Protein AF-A0A536U487-F1 (afdb_monomer)

Sequence (74 aa):
MAWGESKAWMRGSAHQKLYQGLLDNAMQAPARNAKRRKILHPEDMPWEMSRQGLLKHLLNEQMNTRMETVDAYM

Secondary structure (DSSP, 8-state):
---HHHHHHT-------HHHHHHHHHHHHHHHHHTS-S---TTTSPEEEETTEEEE-S--GGGT---SS-----

Foldseek 3Di:
DPPPVVVVVPPDPDDDCPVVVVVVCVVCVVVLVVPADPDDDQVNWDWDQDPVGIDTPPDDVVNSDDDPDDDDDD

Radius of gyration: 22.23 Å; Cα contacts (8 Å, |Δi|>4): 26; chains: 1; bounding box: 36×27×67 Å

Mean predicted aligned error: 11.0 Å

Structure (mmCIF, N/CA/C/O backbone):
data_AF-A0A536U487-F1
#
_entry.id   AF-A0A536U487-F1
#
loop_
_atom_site.group_PDB
_atom_site.id
_atom_site.type_symbol
_atom_site.label_atom_id
_atom_site.label_alt_id
_atom_site.label_comp_id
_atom_site.label_asym_id
_atom_site.label_entity_id
_atom_site.label_seq_id
_atom_site.pdbx_PDB_ins_code
_atom_site.Cartn_x
_atom_site.Cartn_y
_atom_site.Cartn_z
_atom_site.occupancy
_atom_site.B_iso_or_equiv
_atom_site.auth_seq_id
_atom_site.auth_comp_id
_atom_site.auth_asym_id
_atom_site.auth_atom_id
_atom_site.pdbx_PDB_model_num
ATOM 1 N N . MET A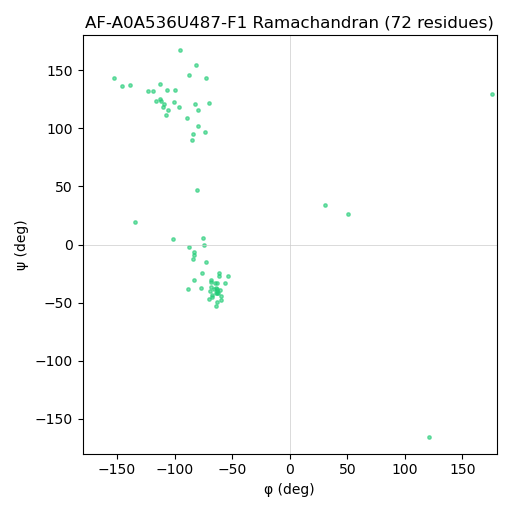 1 1 ? -15.243 4.525 44.964 1.00 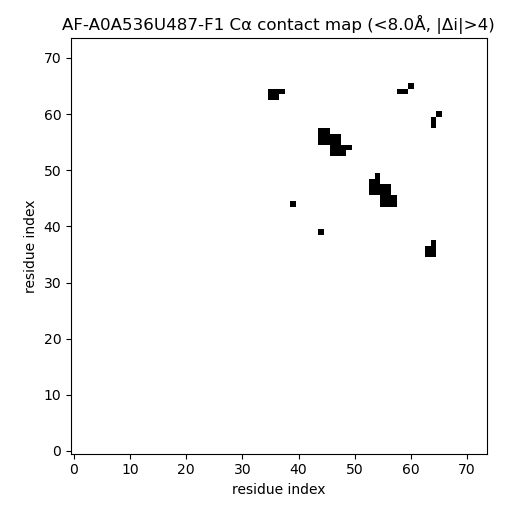47.50 1 MET A N 1
ATOM 2 C CA . MET A 1 1 ? -14.219 4.442 43.898 1.00 47.50 1 MET A CA 1
ATOM 3 C C . MET A 1 1 ? -14.877 4.608 42.528 1.00 47.50 1 MET A C 1
ATOM 5 O O . MET A 1 1 ? -15.646 3.747 42.132 1.00 47.50 1 MET A O 1
ATOM 9 N N . ALA A 1 2 ? -14.642 5.752 41.877 1.00 55.75 2 ALA A N 1
ATOM 10 C CA . ALA A 1 2 ? -14.325 5.962 40.450 1.00 55.75 2 ALA A CA 1
ATOM 11 C C . ALA A 1 2 ? -14.852 5.016 39.327 1.00 55.75 2 ALA A C 1
ATOM 13 O O . ALA A 1 2 ? -14.111 4.773 38.383 1.00 55.75 2 ALA A O 1
ATOM 14 N N . TRP A 1 3 ? -16.057 4.428 39.393 1.00 60.56 3 TRP A N 1
ATOM 15 C CA . TRP A 1 3 ? -16.445 3.345 38.453 1.00 60.56 3 TRP A CA 1
ATOM 16 C C . TRP A 1 3 ? -17.855 3.459 37.826 1.00 60.56 3 TRP A C 1
ATOM 18 O O . TRP A 1 3 ? -18.406 2.479 37.328 1.00 60.56 3 TRP A O 1
ATOM 28 N N . GLY A 1 4 ? -18.467 4.650 37.820 1.00 63.38 4 GLY A N 1
ATOM 29 C CA . GLY A 1 4 ? -19.691 4.895 37.035 1.00 63.38 4 GLY A CA 1
ATOM 30 C C . GLY A 1 4 ? -19.411 4.921 35.527 1.00 63.38 4 GLY A C 1
ATOM 31 O O . GLY A 1 4 ? -20.071 4.229 34.753 1.00 63.38 4 GLY A O 1
ATOM 32 N N . GLU A 1 5 ? -18.367 5.651 35.129 1.00 62.41 5 GLU A N 1
ATOM 33 C CA . GLU A 1 5 ? -17.882 5.727 33.745 1.00 62.41 5 GLU A CA 1
ATOM 34 C C . GLU A 1 5 ? -17.352 4.391 33.222 1.00 62.41 5 GLU A C 1
ATOM 36 O O . GLU A 1 5 ? -17.630 4.039 32.079 1.00 62.41 5 GLU A O 1
ATOM 41 N N . SER A 1 6 ? -16.668 3.591 34.047 1.00 67.75 6 SER A N 1
ATOM 42 C CA . SER A 1 6 ? -16.136 2.293 33.606 1.00 67.75 6 SER A CA 1
ATOM 43 C C . SER A 1 6 ? -17.240 1.310 33.195 1.00 67.75 6 SER A C 1
ATOM 45 O O . SER A 1 6 ? -17.065 0.557 32.239 1.00 67.75 6 SER A O 1
ATOM 47 N N . LYS A 1 7 ? -18.421 1.362 33.835 1.00 68.44 7 LYS A N 1
ATOM 48 C CA . LYS A 1 7 ? -19.605 0.584 33.419 1.00 68.44 7 LYS A CA 1
ATOM 49 C C . LYS A 1 7 ? -20.195 1.046 32.084 1.00 68.44 7 LYS A C 1
ATOM 51 O O . LYS A 1 7 ? -20.793 0.232 31.383 1.00 68.44 7 LYS A O 1
ATOM 56 N N . ALA A 1 8 ? -20.077 2.331 31.750 1.00 72.31 8 ALA A N 1
ATOM 57 C CA . ALA A 1 8 ? -20.494 2.860 30.452 1.00 72.31 8 ALA A CA 1
ATOM 58 C C . ALA A 1 8 ? -19.473 2.514 29.355 1.00 72.31 8 ALA A C 1
ATOM 60 O O . ALA A 1 8 ? -19.871 2.156 28.252 1.00 72.31 8 ALA A O 1
ATOM 61 N N . TRP A 1 9 ? -18.178 2.538 29.679 1.00 66.75 9 TRP A N 1
ATOM 62 C CA . TRP A 1 9 ? -17.080 2.170 28.776 1.00 66.75 9 TRP A CA 1
ATOM 63 C C . TRP A 1 9 ? -17.035 0.678 28.431 1.00 66.75 9 TRP A C 1
ATOM 65 O O . TRP A 1 9 ? -16.760 0.313 27.295 1.00 66.75 9 TRP A O 1
ATOM 75 N N . MET A 1 10 ? -17.365 -0.195 29.385 1.00 68.56 10 MET A N 1
ATOM 76 C CA . MET A 1 10 ? -17.472 -1.648 29.171 1.00 68.56 10 MET A CA 1
ATOM 77 C C . MET A 1 10 ? -18.738 -2.052 28.391 1.00 68.56 10 MET A C 1
ATOM 79 O O . MET A 1 10 ? -18.989 -3.238 28.172 1.00 68.56 10 MET A O 1
ATOM 83 N N . ARG A 1 11 ? -19.585 -1.088 28.010 1.00 72.38 11 ARG A N 1
ATOM 84 C CA . ARG A 1 11 ? -20.870 -1.335 27.358 1.00 72.38 11 ARG A CA 1
ATOM 85 C C . ARG A 1 11 ? -20.648 -1.495 25.848 1.00 72.38 11 ARG A C 1
ATOM 87 O O . ARG A 1 11 ? -20.684 -0.536 25.091 1.00 72.38 11 ARG A O 1
ATOM 94 N N . GLY A 1 12 ? -20.417 -2.730 25.418 1.00 68.81 12 GLY A N 1
ATOM 95 C CA . GLY A 1 12 ? -20.273 -3.105 24.012 1.00 68.81 12 GLY A CA 1
ATOM 96 C C . GLY A 1 12 ? -19.906 -4.581 23.887 1.00 68.81 12 GLY A C 1
ATOM 97 O O . GLY A 1 12 ? -18.997 -5.049 24.558 1.00 68.81 12 GLY A O 1
ATOM 98 N N . SER A 1 13 ? -20.625 -5.331 23.053 1.00 71.56 13 SER A N 1
ATOM 99 C CA . SER A 1 13 ? -20.399 -6.771 22.824 1.00 71.56 13 SER A CA 1
ATOM 100 C C . SER A 1 13 ? -19.650 -7.062 21.520 1.00 71.56 13 SER A C 1
ATOM 102 O O . SER A 1 13 ? -19.488 -8.216 21.125 1.00 71.56 13 SER A O 1
ATOM 104 N N . ALA A 1 14 ? -19.218 -6.013 20.815 1.00 77.56 14 ALA A N 1
ATOM 105 C CA . ALA A 1 14 ? -18.543 -6.136 19.536 1.00 77.56 14 ALA A CA 1
ATOM 106 C C . ALA A 1 14 ? -17.113 -6.648 19.745 1.00 77.56 14 ALA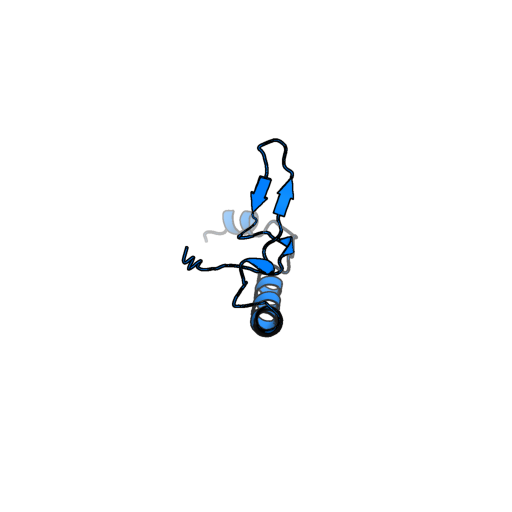 A C 1
ATOM 108 O O . ALA A 1 14 ? -16.184 -5.888 20.008 1.00 77.56 14 ALA A O 1
ATOM 109 N N . HIS A 1 15 ? -16.934 -7.956 19.596 1.00 70.44 15 HIS A N 1
ATOM 110 C CA . HIS A 1 15 ? -15.618 -8.572 19.556 1.00 70.44 15 HIS A CA 1
ATOM 111 C C . HIS A 1 15 ? -15.123 -8.598 18.114 1.00 70.44 15 HIS A C 1
ATOM 113 O O . HIS A 1 15 ? -15.621 -9.353 17.280 1.00 70.44 15 HIS A O 1
ATOM 119 N N . GLN A 1 16 ? -14.133 -7.763 17.816 1.00 78.94 16 GLN A N 1
ATOM 120 C CA . GLN A 1 16 ? -13.476 -7.738 16.516 1.00 78.94 16 GLN A CA 1
ATOM 121 C C . GLN A 1 16 ? -12.033 -8.209 16.659 1.00 78.94 16 GLN A C 1
ATOM 123 O O . GLN A 1 16 ? -11.315 -7.826 17.582 1.00 78.94 16 GLN A O 1
ATOM 128 N N . LYS A 1 17 ? -11.581 -9.024 15.709 1.00 82.56 17 LYS A N 1
ATOM 129 C CA . LYS A 1 17 ? -10.210 -9.545 15.654 1.00 82.56 17 LYS A CA 1
ATOM 130 C C . LYS A 1 17 ? -9.242 -8.514 15.064 1.00 82.56 17 LYS A C 1
ATOM 132 O O . LYS A 1 17 ? -8.464 -8.843 14.180 1.00 82.56 17 LYS A O 1
ATOM 137 N N . LEU A 1 18 ? -9.296 -7.265 15.523 1.00 85.00 18 LEU A N 1
ATOM 138 C CA . LEU A 1 18 ? -8.506 -6.175 14.942 1.00 85.00 18 LEU A CA 1
ATOM 139 C C . LEU A 1 18 ? -7.005 -6.422 15.125 1.00 85.00 18 LEU A C 1
ATOM 141 O O . LEU A 1 18 ? -6.264 -6.468 14.149 1.00 85.00 18 LEU A O 1
ATOM 145 N N . TYR A 1 19 ? -6.567 -6.683 16.358 1.00 86.25 19 TYR A N 1
ATOM 146 C CA . TYR A 1 19 ? -5.156 -6.961 16.638 1.00 86.25 19 TYR A CA 1
ATOM 147 C C . TYR A 1 19 ? -4.685 -8.296 16.069 1.00 86.25 19 TYR A C 1
ATOM 149 O O . TYR A 1 19 ? -3.595 -8.361 15.514 1.00 86.25 19 TYR A O 1
ATOM 157 N N . GLN A 1 20 ? -5.516 -9.340 16.141 1.00 85.00 20 GLN A N 1
ATOM 158 C CA . GLN A 1 20 ? -5.183 -10.627 15.530 1.00 85.00 20 GLN A CA 1
ATOM 159 C C . GLN A 1 20 ? -5.050 -10.495 14.007 1.00 85.00 20 GLN A C 1
ATOM 161 O O . GLN A 1 20 ? -4.096 -10.998 13.434 1.00 85.00 20 GLN A O 1
ATOM 166 N N . GLY A 1 21 ? -5.943 -9.742 13.359 1.00 88.12 21 GLY A N 1
ATOM 167 C CA . GLY A 1 21 ? -5.858 -9.462 11.929 1.00 88.12 21 GLY A CA 1
ATOM 168 C C . GLY A 1 21 ? -4.605 -8.667 11.561 1.00 88.12 21 GLY A C 1
ATOM 169 O O . GLY A 1 21 ? -3.983 -8.949 10.541 1.00 88.12 21 GLY A O 1
ATOM 170 N N . LEU A 1 22 ? -4.188 -7.702 12.388 1.00 88.56 22 LEU A N 1
ATOM 171 C CA . LEU A 1 22 ? -2.911 -7.005 12.198 1.00 88.56 22 LEU A CA 1
ATOM 172 C C . LEU A 1 22 ? -1.714 -7.956 12.353 1.00 88.56 22 LEU A C 1
ATOM 174 O O . LEU A 1 22 ? -0.793 -7.896 11.539 1.00 88.56 22 LEU A O 1
ATOM 178 N N . LEU A 1 23 ? -1.750 -8.851 13.344 1.00 92.62 23 LEU A N 1
ATOM 179 C CA . LEU A 1 23 ? -0.704 -9.845 13.5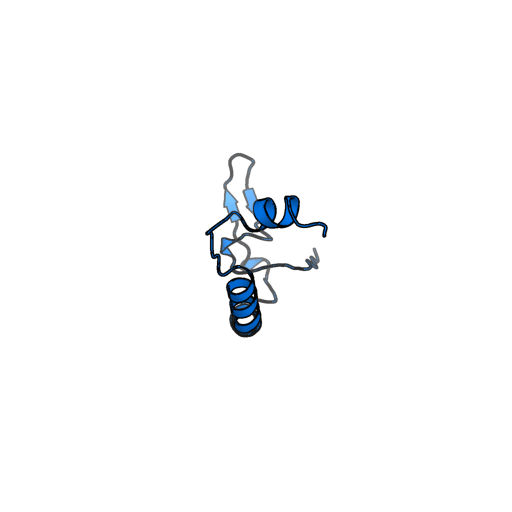90 1.00 92.62 23 LEU A CA 1
ATOM 180 C C . LEU A 1 23 ? -0.577 -10.827 12.417 1.00 92.62 23 LEU A C 1
ATOM 182 O O . LEU A 1 23 ? 0.514 -11.004 11.880 1.00 92.62 23 LEU A O 1
ATOM 186 N N . ASP A 1 24 ? -1.695 -11.393 11.963 1.00 92.12 24 ASP A N 1
ATOM 187 C CA . ASP A 1 24 ? -1.734 -12.331 10.840 1.00 92.12 24 ASP A CA 1
ATOM 188 C C . ASP A 1 24 ? -1.242 -11.654 9.550 1.00 92.12 24 ASP A C 1
ATOM 190 O O . ASP A 1 24 ? -0.434 -12.213 8.804 1.00 92.12 24 ASP A O 1
ATOM 194 N N . ASN A 1 25 ? -1.660 -10.405 9.315 1.00 85.31 25 ASN A N 1
ATOM 195 C CA . ASN A 1 25 ? -1.198 -9.615 8.174 1.00 85.31 25 ASN A CA 1
ATOM 196 C C . ASN A 1 25 ? 0.305 -9.328 8.223 1.00 85.31 25 ASN A C 1
ATOM 198 O O . ASN A 1 25 ? 0.956 -9.363 7.172 1.00 85.31 25 ASN A O 1
ATOM 202 N N . ALA A 1 26 ? 0.849 -9.039 9.408 1.00 87.25 26 ALA A N 1
ATOM 203 C CA . ALA A 1 26 ? 2.276 -8.814 9.612 1.00 87.25 26 ALA A CA 1
ATOM 204 C C . ALA A 1 26 ? 3.075 -10.107 9.400 1.00 87.25 26 ALA A C 1
ATOM 206 O O . ALA A 1 26 ? 4.068 -10.093 8.678 1.00 87.25 26 ALA A O 1
ATOM 207 N N . MET A 1 27 ? 2.599 -11.237 9.930 1.00 92.38 27 MET A N 1
ATOM 208 C CA . MET A 1 27 ? 3.219 -12.551 9.730 1.00 92.38 27 MET A CA 1
ATOM 209 C C . MET A 1 27 ? 3.260 -12.964 8.255 1.00 92.38 27 MET A C 1
ATOM 211 O O . MET A 1 27 ? 4.249 -13.525 7.789 1.00 92.38 27 MET A O 1
ATOM 215 N N . GLN A 1 28 ? 2.201 -12.672 7.499 1.00 89.69 28 GLN A N 1
ATOM 216 C CA . GLN A 1 28 ? 2.114 -13.014 6.076 1.00 89.69 28 GLN A CA 1
ATOM 217 C C . GLN A 1 28 ? 2.791 -11.980 5.162 1.00 89.69 28 GLN A C 1
ATOM 219 O O . GLN A 1 28 ? 2.999 -12.244 3.971 1.00 89.69 28 GLN A O 1
ATOM 224 N N . ALA A 1 29 ? 3.145 -10.800 5.684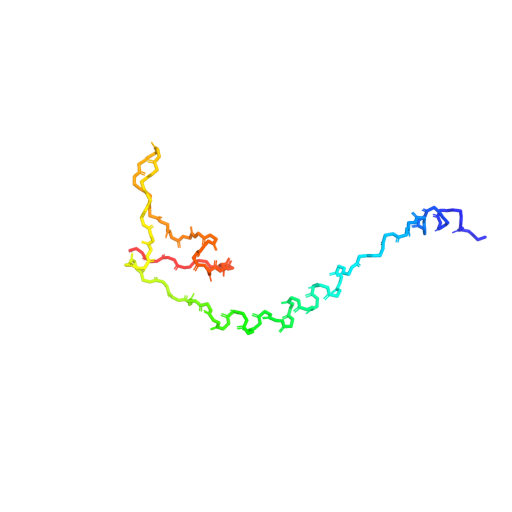 1.00 82.81 29 ALA A N 1
ATOM 225 C CA . ALA A 1 29 ? 3.721 -9.721 4.890 1.00 82.81 29 ALA A CA 1
ATOM 226 C C . ALA A 1 29 ? 5.040 -10.095 4.194 1.00 82.81 29 ALA A C 1
ATOM 228 O O . ALA A 1 29 ? 5.130 -9.814 2.998 1.00 82.81 29 ALA A O 1
ATOM 229 N N . PRO A 1 30 ? 6.022 -10.762 4.834 1.00 85.88 30 PRO A N 1
ATOM 230 C CA . PRO A 1 30 ? 7.273 -11.138 4.176 1.00 85.88 30 PRO A CA 1
ATOM 231 C C . PRO A 1 30 ? 7.055 -12.058 2.971 1.00 85.88 30 PRO A C 1
ATOM 233 O O . PRO A 1 30 ? 7.553 -11.778 1.882 1.00 85.88 30 PRO A O 1
ATOM 236 N N . ALA A 1 31 ? 6.244 -13.108 3.130 1.00 87.06 31 ALA A N 1
ATOM 237 C CA . ALA A 1 31 ? 5.954 -14.063 2.061 1.00 87.06 31 ALA A CA 1
ATOM 238 C C . ALA A 1 31 ? 5.182 -13.420 0.897 1.00 87.06 31 ALA A C 1
ATOM 240 O O . ALA A 1 31 ? 5.449 -13.714 -0.269 1.00 87.06 31 ALA A O 1
ATOM 241 N N . ARG A 1 32 ? 4.241 -12.514 1.193 1.00 81.94 32 ARG A N 1
ATOM 242 C CA . ARG A 1 32 ? 3.515 -11.745 0.173 1.00 81.94 32 ARG A CA 1
ATOM 243 C C . ARG A 1 32 ? 4.436 -10.761 -0.549 1.00 81.94 32 ARG A C 1
ATOM 245 O O . ARG A 1 32 ? 4.394 -10.685 -1.772 1.00 81.94 32 ARG A O 1
ATOM 252 N N . ASN A 1 33 ? 5.264 -10.028 0.192 1.00 79.81 33 ASN A N 1
ATOM 253 C CA . ASN A 1 33 ? 6.171 -9.020 -0.354 1.00 79.81 33 ASN A CA 1
ATOM 254 C C . ASN A 1 33 ? 7.288 -9.654 -1.196 1.00 79.81 33 ASN A C 1
ATOM 256 O O . ASN A 1 33 ? 7.683 -9.071 -2.200 1.00 79.81 33 ASN A O 1
ATOM 260 N N . ALA A 1 34 ? 7.741 -10.865 -0.856 1.00 79.94 34 ALA A N 1
ATOM 261 C CA . ALA A 1 34 ? 8.720 -11.609 -1.648 1.00 79.94 34 ALA A CA 1
ATOM 262 C C . ALA A 1 34 ? 8.232 -11.936 -3.072 1.00 79.94 34 ALA A C 1
ATOM 264 O O . ALA A 1 34 ? 9.045 -12.049 -3.982 1.00 79.94 34 ALA A O 1
ATOM 265 N N . LYS A 1 35 ? 6.913 -12.057 -3.286 1.00 79.50 35 LYS A N 1
ATOM 266 C CA . LYS A 1 35 ? 6.316 -12.324 -4.609 1.00 79.50 35 LYS A CA 1
ATOM 267 C C . LYS A 1 35 ? 6.141 -11.068 -5.470 1.00 79.50 35 LYS A C 1
ATOM 269 O O . LYS A 1 35 ? 5.694 -11.174 -6.609 1.00 79.50 35 LYS A O 1
ATOM 274 N N . ARG A 1 36 ? 6.410 -9.878 -4.928 1.00 76.12 36 ARG A N 1
ATOM 275 C CA . ARG A 1 36 ? 6.177 -8.608 -5.627 1.00 76.12 36 ARG A CA 1
ATOM 276 C C . ARG A 1 36 ? 7.386 -8.218 -6.464 1.00 76.12 36 ARG A C 1
ATOM 278 O O . ARG A 1 36 ? 8.528 -8.453 -6.071 1.00 76.12 36 ARG A O 1
ATOM 285 N N . ARG A 1 37 ? 7.129 -7.583 -7.608 1.00 74.44 37 ARG A N 1
ATOM 286 C CA . ARG A 1 37 ? 8.186 -7.031 -8.463 1.00 74.44 37 ARG A CA 1
ATOM 287 C C . ARG A 1 37 ? 8.801 -5.821 -7.753 1.00 74.44 37 ARG A C 1
ATOM 289 O O . ARG A 1 37 ? 8.080 -4.893 -7.403 1.00 74.44 37 ARG A O 1
ATOM 296 N N . LYS A 1 38 ? 10.114 -5.862 -7.500 1.00 74.94 38 LYS A N 1
ATOM 297 C CA . LYS A 1 38 ? 10.865 -4.766 -6.855 1.00 74.94 38 LYS A CA 1
ATOM 298 C C . LYS A 1 38 ? 11.277 -3.674 -7.839 1.00 74.94 38 LYS A C 1
ATOM 300 O O . LYS A 1 38 ? 11.402 -2.524 -7.449 1.00 74.94 38 LYS A O 1
ATOM 305 N N . ILE A 1 3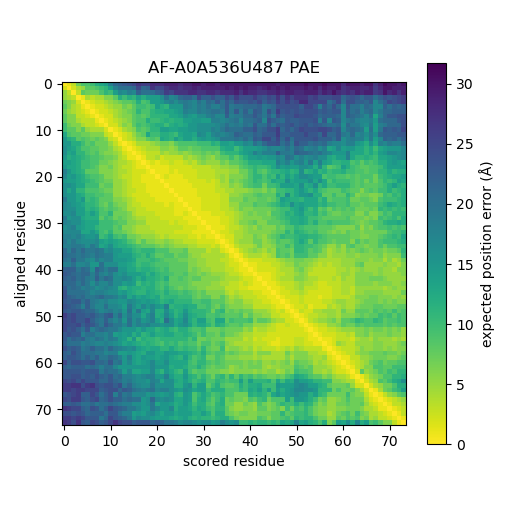9 ? 11.506 -4.061 -9.089 1.00 78.44 39 ILE A N 1
ATOM 306 C CA . ILE A 1 39 ? 11.888 -3.180 -10.187 1.00 78.44 39 ILE A CA 1
ATOM 307 C C . ILE A 1 39 ? 10.837 -3.376 -11.275 1.00 78.44 39 ILE A C 1
ATOM 309 O O . ILE A 1 39 ? 10.469 -4.512 -11.584 1.00 78.44 39 ILE A O 1
ATOM 313 N N . LEU A 1 40 ? 10.327 -2.268 -11.800 1.00 78.19 40 LEU A N 1
ATOM 314 C CA . LEU A 1 40 ? 9.422 -2.226 -12.942 1.00 78.19 40 LEU A CA 1
ATOM 315 C C . LEU A 1 40 ? 10.138 -1.490 -14.063 1.00 78.19 40 LEU A C 1
ATOM 317 O O . LEU A 1 40 ? 10.566 -0.350 -13.874 1.00 78.19 40 LEU A O 1
ATOM 321 N N . HIS A 1 41 ? 10.268 -2.144 -15.211 1.00 81.88 41 HIS A N 1
ATOM 322 C CA . HIS A 1 41 ? 10.842 -1.508 -16.384 1.00 81.88 41 HIS A CA 1
ATOM 323 C C . HIS A 1 41 ? 9.782 -0.660 -17.109 1.00 81.88 41 HIS A C 1
ATOM 325 O O . HIS A 1 41 ? 8.583 -0.933 -16.981 1.00 81.88 41 HIS A O 1
ATOM 331 N N . PRO A 1 42 ? 10.180 0.381 -17.865 1.00 84.00 42 PRO A N 1
ATOM 332 C CA . PRO A 1 42 ? 9.249 1.236 -18.602 1.00 84.00 42 PRO A CA 1
ATOM 333 C C . PRO A 1 42 ? 8.286 0.496 -19.539 1.00 84.00 42 PRO A C 1
ATOM 335 O O . PRO A 1 42 ? 7.209 1.031 -19.812 1.00 84.00 42 PRO A O 1
ATOM 338 N N . GLU A 1 43 ? 8.674 -0.678 -20.033 1.00 84.81 43 GLU A N 1
ATOM 339 C CA . GLU A 1 43 ? 7.899 -1.586 -20.883 1.00 84.81 43 GLU A CA 1
ATOM 340 C C . GLU A 1 43 ? 6.829 -2.393 -20.128 1.00 84.81 43 GLU A C 1
ATOM 342 O O . GLU A 1 43 ? 5.822 -2.765 -20.724 1.00 84.81 43 GLU A O 1
ATOM 347 N N . ASP A 1 44 ? 6.998 -2.614 -18.821 1.00 82.44 44 ASP A N 1
ATOM 348 C CA . ASP A 1 44 ? 6.015 -3.302 -17.970 1.00 82.44 44 ASP A CA 1
ATOM 349 C C . ASP A 1 44 ? 4.902 -2.358 -17.470 1.00 82.44 44 ASP A C 1
ATOM 351 O O . ASP A 1 44 ? 3.936 -2.796 -16.840 1.00 82.44 44 ASP A O 1
ATOM 355 N N . MET A 1 45 ? 5.048 -1.049 -17.695 1.00 85.62 45 MET A N 1
ATOM 356 C CA . MET A 1 45 ? 4.115 -0.026 -17.223 1.00 85.62 45 MET A CA 1
ATOM 357 C C . MET A 1 45 ? 2.920 0.100 -18.176 1.00 85.62 45 MET A C 1
ATOM 359 O O . MET A 1 45 ? 3.116 0.433 -19.351 1.00 85.62 45 MET A O 1
ATOM 363 N N . PRO A 1 46 ? 1.679 -0.110 -17.700 1.00 86.62 46 PRO A N 1
ATOM 364 C CA . PRO A 1 46 ? 0.521 -0.085 -18.570 1.00 86.62 46 PRO A CA 1
ATOM 365 C C . PRO A 1 46 ? 0.195 1.338 -19.012 1.00 86.62 46 PRO A C 1
ATOM 367 O O . PRO A 1 46 ? 0.303 2.305 -18.253 1.00 86.62 46 PRO A O 1
ATOM 370 N N . TRP A 1 47 ? -0.246 1.436 -20.259 1.00 90.81 47 TRP A N 1
ATOM 371 C CA . TRP A 1 47 ? -0.814 2.644 -20.827 1.00 90.81 47 TRP A CA 1
ATOM 372 C C . TRP A 1 47 ? -2.337 2.540 -20.813 1.00 90.81 47 TRP A C 1
ATOM 374 O O . TRP A 1 47 ? -2.893 1.522 -21.225 1.00 90.81 47 TRP A O 1
ATOM 384 N N . GLU A 1 48 ? -3.007 3.595 -20.366 1.00 90.69 48 GLU A N 1
ATOM 385 C CA . GLU A 1 48 ? -4.463 3.707 -20.366 1.00 90.69 48 GLU A CA 1
ATOM 386 C C . GLU A 1 48 ? -4.891 4.891 -21.235 1.00 90.69 48 GLU A C 1
ATOM 388 O O . GLU A 1 48 ? -4.380 6.007 -21.107 1.00 90.69 48 GLU A O 1
ATOM 393 N N . MET A 1 49 ? -5.862 4.649 -22.116 1.00 91.12 49 MET A N 1
ATOM 394 C CA . MET A 1 49 ? -6.570 5.715 -22.818 1.00 91.12 49 MET A CA 1
ATOM 395 C C . MET A 1 49 ? -7.700 6.229 -21.934 1.00 91.12 49 MET A C 1
ATOM 397 O O . MET A 1 49 ? -8.800 5.676 -21.923 1.00 91.12 49 MET A O 1
ATOM 401 N N . SER A 1 50 ? -7.415 7.298 -21.196 1.00 87.94 50 SER A N 1
ATOM 402 C CA . SER A 1 50 ? -8.393 7.968 -20.349 1.00 87.94 50 SER A CA 1
ATOM 403 C C . SER A 1 50 ? -9.033 9.157 -21.072 1.00 87.94 50 SER A C 1
ATOM 405 O O . SER A 1 50 ? -8.555 9.636 -22.103 1.00 87.94 50 SER A O 1
ATOM 407 N N . ARG A 1 51 ? -10.118 9.697 -20.509 1.00 88.38 51 ARG A N 1
ATOM 408 C CA . ARG A 1 51 ? -10.807 10.882 -21.053 1.00 88.38 51 ARG A CA 1
ATOM 409 C C . ARG A 1 51 ? -9.910 12.122 -21.091 1.00 88.38 51 ARG A C 1
ATOM 411 O O . ARG A 1 51 ? -10.165 13.019 -21.885 1.00 88.38 51 ARG A O 1
ATOM 418 N N . GLN A 1 52 ? -8.888 12.179 -20.238 1.00 86.50 52 GLN A N 1
ATOM 419 C CA . GLN A 1 52 ? -7.903 13.261 -20.183 1.00 86.50 52 GLN A CA 1
ATOM 420 C C . GLN A 1 52 ? -6.714 13.051 -21.140 1.00 86.50 52 GLN A C 1
ATOM 422 O O . GLN A 1 52 ? -5.851 13.921 -21.219 1.00 86.50 52 GLN A O 1
ATOM 427 N N . GLY A 1 53 ? -6.661 11.927 -21.864 1.00 90.62 53 GLY A N 1
ATOM 428 C CA . GLY A 1 53 ? -5.575 11.578 -22.779 1.00 90.62 53 GLY A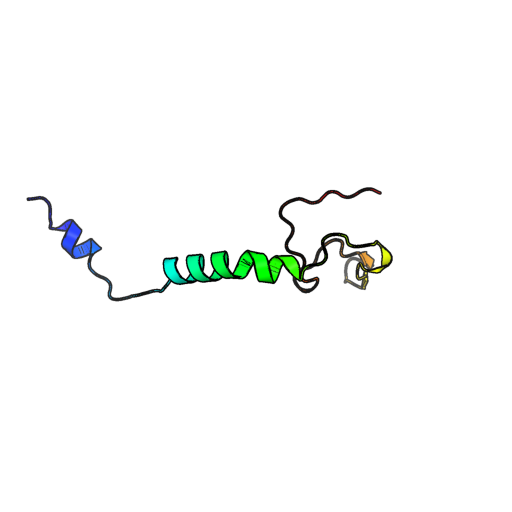 CA 1
ATOM 429 C C . GLY A 1 53 ? -4.886 10.260 -22.423 1.00 90.62 53 GLY A C 1
ATOM 430 O O . GLY A 1 53 ? -5.401 9.452 -21.648 1.00 90.62 53 GLY A O 1
ATOM 431 N N . LEU A 1 54 ? -3.713 10.045 -23.023 1.00 89.56 54 LEU A N 1
ATOM 432 C CA . LEU A 1 54 ? -2.911 8.843 -22.821 1.00 89.56 54 LEU A CA 1
ATOM 433 C C . LEU A 1 54 ? -2.136 8.943 -21.499 1.00 89.56 54 LEU A C 1
ATOM 435 O O . LEU A 1 54 ? -1.265 9.802 -21.343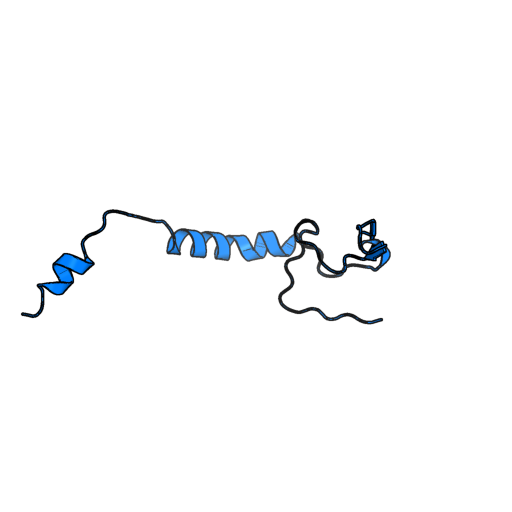 1.00 89.56 54 LEU A O 1
ATOM 439 N N . LEU A 1 55 ? -2.448 8.058 -20.556 1.00 87.69 55 LEU A N 1
ATOM 440 C CA . LEU A 1 55 ? -1.824 8.004 -19.237 1.00 87.69 55 LEU A CA 1
ATOM 441 C C . LEU A 1 55 ? -0.883 6.802 -19.153 1.00 87.69 55 LEU A C 1
ATOM 443 O O . LEU A 1 55 ? -1.261 5.688 -19.510 1.00 87.69 55 LEU A O 1
ATOM 447 N N . LYS A 1 56 ? 0.339 7.018 -18.653 1.00 85.94 56 LYS A N 1
ATOM 448 C CA . LYS A 1 56 ? 1.257 5.934 -18.282 1.00 85.94 56 LYS A CA 1
ATOM 449 C C . LYS A 1 56 ? 1.139 5.674 -16.789 1.00 85.94 56 LYS A C 1
ATOM 451 O O . LYS A 1 56 ? 1.456 6.553 -15.985 1.00 85.94 56 LYS A O 1
ATOM 456 N N . HIS A 1 57 ? 0.732 4.473 -16.400 1.00 84.38 57 HIS A N 1
ATOM 457 C CA . HIS A 1 57 ? 0.702 4.113 -14.989 1.00 84.38 57 HIS A CA 1
ATOM 458 C C . HIS A 1 57 ? 2.101 3.734 -14.521 1.00 84.38 57 HIS A C 1
ATOM 460 O O . HIS A 1 57 ? 2.574 2.619 -14.730 1.00 84.38 57 HIS A O 1
ATOM 466 N N . LEU A 1 58 ? 2.741 4.669 -13.824 1.00 77.06 58 LEU A N 1
ATOM 467 C CA . LEU A 1 58 ? 3.898 4.358 -12.985 1.00 77.06 58 LEU A CA 1
ATOM 468 C C . LEU A 1 58 ? 3.483 3.433 -11.826 1.00 77.06 58 LEU A C 1
ATOM 470 O O . LEU A 1 58 ? 4.259 2.590 -11.383 1.00 77.06 58 LEU A O 1
ATOM 474 N N . LEU A 1 59 ? 2.245 3.601 -11.348 1.00 73.50 59 LEU A N 1
ATOM 475 C CA . LEU A 1 59 ? 1.665 2.927 -10.192 1.00 73.50 59 LEU A CA 1
ATOM 476 C C . LEU A 1 59 ? 0.171 2.668 -10.407 1.00 73.50 59 LEU A C 1
ATOM 478 O O . LEU A 1 59 ? -0.561 3.559 -10.837 1.00 73.50 59 LEU A O 1
ATOM 482 N N . ASN A 1 60 ? -0.287 1.469 -10.049 1.00 76.31 60 ASN A N 1
ATOM 483 C CA . ASN A 1 60 ? -1.700 1.103 -9.981 1.00 76.31 60 ASN A CA 1
ATOM 484 C C . ASN A 1 60 ? -1.872 -0.014 -8.934 1.00 76.31 60 ASN A C 1
ATOM 486 O O . ASN A 1 60 ? -1.014 -0.888 -8.821 1.00 76.31 60 ASN A O 1
ATOM 490 N N . GLU A 1 61 ? -2.968 -0.013 -8.171 1.00 70.38 61 GLU A N 1
ATOM 491 C CA . GLU A 1 61 ? -3.261 -1.054 -7.167 1.00 70.38 61 GLU A CA 1
ATOM 492 C C . GLU A 1 61 ? -3.272 -2.467 -7.778 1.00 70.38 61 GLU A C 1
ATOM 494 O O . GLU A 1 61 ? -2.818 -3.436 -7.164 1.00 70.38 61 GLU A O 1
ATOM 499 N N . GLN A 1 62 ? -3.704 -2.574 -9.034 1.00 71.75 62 GLN A N 1
ATOM 500 C CA . GLN A 1 62 ? -3.733 -3.822 -9.790 1.00 71.75 62 GLN A CA 1
ATOM 501 C C . GLN A 1 62 ? -2.338 -4.296 -10.229 1.00 71.75 62 GLN A C 1
ATOM 503 O O . GLN A 1 62 ? -2.173 -5.468 -10.564 1.00 71.75 62 GLN A O 1
ATOM 508 N N . MET A 1 63 ? -1.305 -3.444 -10.174 1.00 71.12 63 MET A N 1
ATOM 509 C CA . MET A 1 63 ? 0.072 -3.813 -10.542 1.00 71.12 63 MET A CA 1
ATOM 510 C C . MET A 1 63 ? 0.778 -4.668 -9.474 1.00 71.12 63 MET A C 1
ATOM 512 O O . MET A 1 63 ? 1.955 -4.992 -9.623 1.00 71.12 63 MET A O 1
ATOM 516 N N . ASN A 1 64 ? 0.078 -5.086 -8.408 1.00 65.31 64 ASN A N 1
ATOM 517 C CA . ASN A 1 64 ? 0.618 -5.876 -7.289 1.00 65.31 64 ASN A CA 1
ATOM 518 C C . ASN A 1 64 ? 1.911 -5.278 -6.694 1.00 65.31 64 ASN A C 1
ATOM 520 O O . ASN A 1 64 ? 2.745 -5.972 -6.104 1.00 65.31 64 ASN A O 1
ATOM 524 N N . THR A 1 65 ? 2.075 -3.967 -6.829 1.00 63.25 65 THR A N 1
ATOM 525 C CA . THR A 1 65 ? 3.150 -3.192 -6.230 1.00 63.25 65 THR A CA 1
ATOM 526 C C . THR A 1 65 ? 2.543 -2.340 -5.125 1.00 63.25 65 THR A C 1
ATOM 528 O O . THR A 1 65 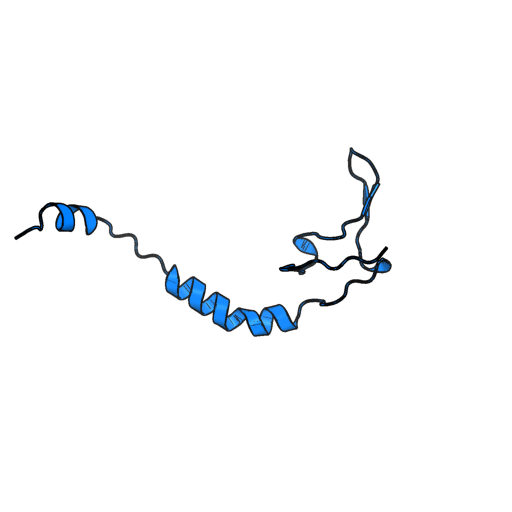? 1.618 -1.563 -5.334 1.00 63.25 65 THR A O 1
ATOM 531 N N . ARG A 1 66 ? 3.029 -2.522 -3.894 1.00 61.84 66 ARG A N 1
ATOM 532 C CA . ARG A 1 66 ? 2.764 -1.585 -2.798 1.00 61.84 66 ARG A CA 1
ATOM 533 C C . ARG A 1 66 ? 4.056 -0.823 -2.606 1.00 61.84 66 ARG A C 1
ATOM 535 O O . ARG A 1 66 ? 5.065 -1.449 -2.288 1.00 61.84 66 ARG A O 1
ATOM 542 N N . MET A 1 67 ? 4.022 0.475 -2.861 1.00 61.72 67 MET A N 1
ATOM 543 C CA . MET A 1 67 ? 5.209 1.308 -2.779 1.00 61.72 67 MET A CA 1
ATOM 544 C C . MET A 1 67 ? 5.198 2.062 -1.454 1.00 61.72 67 MET A C 1
ATOM 546 O O . MET A 1 67 ? 4.227 2.747 -1.147 1.00 61.72 67 MET A O 1
ATOM 550 N N . GLU A 1 68 ? 6.249 1.887 -0.658 1.00 61.25 68 GLU A N 1
ATOM 551 C CA . GLU A 1 68 ? 6.500 2.734 0.515 1.00 61.25 68 GLU A CA 1
ATOM 552 C C . GLU A 1 68 ? 7.319 3.968 0.105 1.00 61.25 68 GLU A C 1
ATOM 554 O O . GLU A 1 68 ? 6.997 5.075 0.524 1.00 61.25 68 GLU A O 1
ATOM 559 N N . THR A 1 69 ? 8.280 3.794 -0.812 1.00 58.75 69 THR A N 1
ATOM 560 C CA . THR A 1 69 ? 9.129 4.857 -1.377 1.00 58.75 69 THR A CA 1
ATOM 561 C C . THR A 1 69 ? 9.301 4.637 -2.884 1.00 58.75 69 THR A C 1
ATOM 563 O O . THR A 1 69 ? 9.484 3.496 -3.308 1.00 58.75 69 THR A O 1
ATOM 566 N N . VAL A 1 70 ? 9.214 5.704 -3.689 1.00 68.00 70 VAL A N 1
ATOM 567 C CA . VAL A 1 70 ? 9.369 5.683 -5.156 1.00 68.00 70 VAL A CA 1
ATOM 568 C C . VAL A 1 70 ? 10.670 6.382 -5.539 1.00 68.00 70 VAL A C 1
ATOM 570 O O . VAL A 1 70 ? 10.765 7.590 -5.340 1.00 68.00 70 VAL A O 1
ATOM 573 N N . ASP A 1 71 ? 11.603 5.670 -6.168 1.00 66.50 71 ASP A N 1
ATOM 574 C CA . ASP A 1 71 ? 12.723 6.294 -6.880 1.00 66.50 71 ASP A CA 1
ATOM 575 C C . ASP A 1 71 ? 12.484 6.146 -8.385 1.00 66.50 71 ASP A C 1
ATOM 577 O O . ASP A 1 71 ? 12.489 5.039 -8.926 1.00 66.50 71 ASP A O 1
ATOM 581 N N . ALA A 1 72 ? 12.216 7.265 -9.058 1.00 70.38 72 ALA A N 1
ATOM 582 C CA . ALA A 1 72 ? 11.998 7.315 -10.498 1.00 70.38 72 ALA A CA 1
ATOM 583 C C . ALA A 1 72 ? 13.145 8.081 -11.163 1.00 70.38 72 ALA A C 1
ATOM 585 O O . ALA A 1 72 ? 13.407 9.233 -10.821 1.00 70.38 72 ALA A O 1
ATOM 586 N N . TYR A 1 73 ? 13.795 7.442 -12.132 1.00 67.19 73 TYR A N 1
ATOM 587 C CA . TYR A 1 73 ? 14.836 8.045 -12.960 1.00 67.19 73 TYR A CA 1
ATOM 588 C C . TYR A 1 73 ? 14.291 8.164 -14.387 1.00 67.19 73 TYR A C 1
ATOM 590 O O . TYR A 1 73 ? 13.819 7.169 -14.941 1.00 67.19 73 TYR A O 1
ATOM 598 N N . MET A 1 74 ? 14.294 9.382 -14.933 1.00 62.44 74 MET A N 1
ATOM 599 C CA . MET A 1 74 ? 13.859 9.702 -16.299 1.00 62.44 74 MET A CA 1
ATOM 600 C C . MET A 1 74 ? 15.052 10.019 -17.188 1.00 62.44 74 MET A C 1
ATOM 602 O O . MET A 1 74 ? 15.990 10.673 -16.679 1.00 62.44 74 MET A O 1
#

pLDDT: mean 77.2, std 10.53, range [47.5, 92.62]

Nearest PDB structures (foldseek):
  8w8o-assembly1_E  TM=3.080E-01  e=3.323E-01  Thermus thermophilus HB8
  6m6a-assembly1_E  TM=3.078E-01  e=1.011E+00  Thermus thermophilus HB8

Solvent-accessible surface area (backbone atoms only — not comparable to full-atom values): 5144 Å² total; per-residue (Å²): 130,100,49,72,64,55,60,58,70,66,63,72,87,84,84,71,64,61,69,60,52,52,49,53,51,57,72,47,38,62,69,57,56,70,74,36,72,91,73,80,55,84,86,76,42,53,74,42,85,48,98,93,41,84,42,74,41,92,71,49,81,87,69,61,51,86,77,94,75,87,89,84,87,132